Protein AF-A0AAE1BXQ3-F1 (afdb_monomer_lite)

Radius of gyration: 18.62 Å; chains: 1; bounding box: 46×38×43 Å

pLDDT: mean 84.26, std 14.92, range [42.28, 97.69]

Foldseek 3Di:
DDDPDDPVVVVVVVVVVVVVVVVCVVVPVDDDDDPDDPVVVVVVCCVVCVQADWDQDPVVNFIARPPPRDTDHDDPPDDDPDPPPDDD

Sequence (88 aa):
MNVFIQHRSMKRARDIRDQLVGLMRRVRSSSQPTQVTPVVIRKAITTGYFYHVAHFSKCGGMYETVQKSQTVTIHPQSCPQQKTYHPG

Secondary structure (DSSP, 8-state):
------HHHHHHHHHHHHHHHHHHHHH-S--------HHHHHHHHHHHHGGG-EEEETTTTEEEETTT--EE---TTS----------

Organism: Petrolisthes cinctipes (NCBI:txid88211)

Structure (mmCIF, N/CA/C/O backbone):
data_AF-A0AAE1BXQ3-F1
#
_entry.id   AF-A0AAE1BXQ3-F1
#
loop_
_atom_site.group_PDB
_atom_site.id
_atom_site.type_symbol
_atom_site.label_atom_id
_atom_site.label_alt_id
_atom_site.label_comp_id
_atom_site.label_asym_id
_atom_site.label_entity_id
_atom_site.label_seq_id
_atom_site.pdbx_PDB_ins_code
_atom_site.Cartn_x
_atom_site.Cartn_y
_atom_site.Cartn_z
_atom_site.occupancy
_atom_site.B_iso_or_equiv
_atom_site.auth_seq_id
_atom_site.auth_comp_id
_atom_site.auth_asym_id
_atom_site.auth_atom_id
_atom_site.pdbx_PDB_model_num
ATOM 1 N N . MET A 1 1 ? 12.269 26.424 -4.499 1.00 55.41 1 MET A N 1
ATOM 2 C CA . MET A 1 1 ? 11.172 25.749 -3.772 1.00 55.41 1 MET A CA 1
ATOM 3 C C . MET A 1 1 ? 11.641 24.336 -3.469 1.00 55.41 1 MET A C 1
ATOM 5 O O . MET A 1 1 ? 11.757 23.536 -4.387 1.00 55.41 1 MET A O 1
ATOM 9 N N . ASN A 1 2 ? 12.035 24.070 -2.224 1.00 65.12 2 ASN A N 1
ATOM 10 C CA . ASN A 1 2 ? 12.612 22.780 -1.847 1.00 65.12 2 ASN A CA 1
ATOM 11 C C . ASN A 1 2 ? 11.490 21.835 -1.422 1.00 65.12 2 ASN A C 1
ATOM 13 O O . ASN A 1 2 ? 10.678 22.177 -0.567 1.00 65.12 2 ASN A O 1
ATOM 17 N N . VAL A 1 3 ? 11.440 20.656 -2.035 1.00 74.19 3 VAL A N 1
ATOM 18 C CA . VAL A 1 3 ? 10.473 19.613 -1.697 1.00 74.19 3 VAL A CA 1
ATOM 19 C C . VAL A 1 3 ? 11.159 18.644 -0.730 1.00 74.19 3 VAL A C 1
ATOM 21 O O . VAL A 1 3 ? 12.158 18.023 -1.092 1.00 74.19 3 VAL A O 1
ATOM 24 N N . PHE A 1 4 ? 10.655 18.527 0.503 1.00 89.19 4 PHE A N 1
ATOM 25 C CA . PHE A 1 4 ? 11.245 17.722 1.590 1.00 89.19 4 PHE A CA 1
ATOM 26 C C . PHE A 1 4 ? 10.981 16.214 1.425 1.00 89.19 4 PHE A C 1
ATOM 28 O O . PHE A 1 4 ? 10.440 15.551 2.306 1.00 89.19 4 PHE A O 1
ATOM 35 N N . ILE A 1 5 ? 11.344 15.662 0.269 1.00 92.12 5 ILE A N 1
ATOM 36 C CA . ILE A 1 5 ? 11.181 14.243 -0.054 1.00 92.12 5 ILE A CA 1
ATOM 37 C C . ILE A 1 5 ? 12.538 13.537 -0.004 1.00 92.12 5 ILE A C 1
ATOM 39 O O . ILE A 1 5 ? 13.544 14.028 -0.517 1.00 92.12 5 ILE A O 1
ATOM 43 N N . GLN A 1 6 ? 12.568 12.332 0.569 1.00 94.44 6 GLN A N 1
ATOM 44 C CA . GLN A 1 6 ? 13.778 11.514 0.617 1.00 94.44 6 GLN A CA 1
ATOM 45 C C . GLN A 1 6 ? 14.165 11.007 -0.782 1.00 94.44 6 GLN A C 1
ATOM 47 O O . GLN A 1 6 ? 13.535 10.101 -1.333 1.00 94.44 6 GLN A O 1
ATOM 52 N N . HIS A 1 7 ? 15.257 11.544 -1.336 1.00 94.12 7 HIS A N 1
ATOM 53 C CA . HIS A 1 7 ? 15.737 11.199 -2.680 1.00 94.12 7 HIS A CA 1
ATOM 54 C C . HIS A 1 7 ? 15.960 9.688 -2.877 1.00 94.12 7 HIS A C 1
ATOM 56 O O . HIS A 1 7 ? 15.564 9.130 -3.901 1.00 94.12 7 HIS A O 1
ATOM 62 N N . ARG A 1 8 ? 16.552 9.002 -1.887 1.00 96.06 8 ARG A N 1
ATOM 63 C CA . ARG A 1 8 ? 16.798 7.549 -1.951 1.00 96.06 8 ARG A CA 1
ATOM 64 C C . ARG A 1 8 ? 15.500 6.747 -2.082 1.00 96.06 8 ARG A C 1
ATOM 66 O O . ARG A 1 8 ? 15.431 5.846 -2.915 1.00 96.06 8 ARG A O 1
ATOM 73 N N . SER A 1 9 ? 14.468 7.113 -1.326 1.00 96.56 9 SER A N 1
ATOM 74 C CA . SER A 1 9 ? 13.153 6.463 -1.368 1.00 96.56 9 SER A CA 1
ATOM 75 C C . SER A 1 9 ? 12.470 6.671 -2.722 1.00 96.56 9 SER A C 1
ATOM 77 O O . SER A 1 9 ? 11.945 5.720 -3.298 1.00 96.56 9 SER A O 1
ATOM 79 N N . MET A 1 10 ? 12.572 7.874 -3.298 1.00 96.88 10 MET A N 1
ATOM 80 C CA . MET A 1 10 ? 12.047 8.156 -4.642 1.00 96.88 10 MET A CA 1
ATOM 81 C C . MET A 1 10 ? 12.805 7.427 -5.748 1.00 96.88 10 MET A C 1
ATOM 83 O O . MET A 1 10 ? 12.193 6.956 -6.705 1.00 96.88 10 MET A O 1
ATOM 87 N N . LYS A 1 11 ? 14.135 7.318 -5.637 1.00 96.81 11 LYS A N 1
ATOM 88 C CA . LYS A 1 11 ? 14.936 6.518 -6.569 1.00 96.81 11 LYS A CA 1
ATOM 89 C C . LYS A 1 11 ? 14.489 5.056 -6.532 1.00 96.81 11 LYS A C 1
ATOM 91 O O . LYS A 1 11 ? 14.115 4.525 -7.568 1.00 96.81 11 LYS A O 1
ATOM 96 N N . ARG A 1 12 ? 14.391 4.466 -5.337 1.00 97.69 12 ARG A N 1
ATOM 97 C CA . ARG A 1 12 ? 13.906 3.091 -5.162 1.00 97.69 12 ARG A CA 1
ATOM 98 C C . ARG A 1 12 ? 12.504 2.886 -5.747 1.00 97.69 12 ARG A C 1
ATOM 100 O O .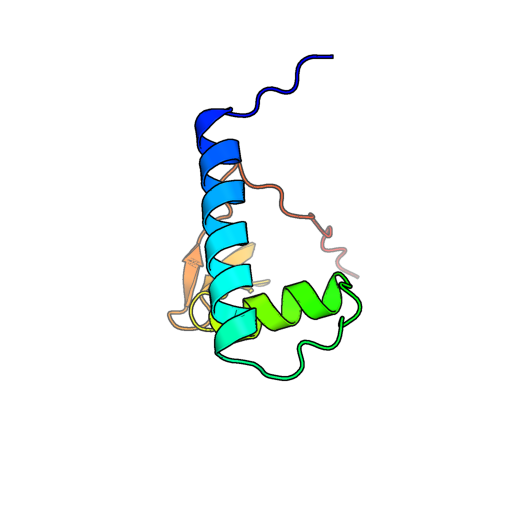 ARG A 1 12 ? 12.267 1.875 -6.398 1.00 97.69 12 ARG A O 1
ATOM 107 N N . ALA A 1 13 ? 11.584 3.829 -5.540 1.00 97.00 13 ALA A N 1
ATOM 108 C CA . ALA A 1 13 ? 10.235 3.748 -6.100 1.00 97.00 13 ALA A CA 1
ATOM 109 C C . ALA A 1 13 ? 10.238 3.722 -7.642 1.00 97.00 13 ALA A C 1
ATOM 111 O O . ALA A 1 13 ? 9.482 2.954 -8.238 1.00 97.00 13 ALA A O 1
ATOM 112 N N . ARG A 1 14 ? 11.111 4.515 -8.285 1.00 97.25 14 ARG A N 1
ATOM 113 C CA . ARG A 1 14 ? 11.306 4.484 -9.746 1.00 97.25 14 ARG A CA 1
ATOM 114 C C . ARG A 1 14 ? 11.878 3.146 -10.209 1.00 97.25 14 ARG A C 1
ATOM 116 O O . ARG A 1 14 ? 11.289 2.519 -11.083 1.00 97.25 14 ARG A O 1
ATOM 123 N N . ASP A 1 15 ? 12.942 2.679 -9.562 1.00 97.62 15 ASP A N 1
ATOM 124 C CA . ASP A 1 15 ? 13.614 1.429 -9.930 1.00 97.62 15 ASP A CA 1
ATOM 125 C C . ASP A 1 15 ? 12.650 0.225 -9.843 1.00 97.62 15 ASP A C 1
ATOM 127 O O . ASP A 1 15 ? 12.588 -0.597 -10.757 1.00 97.62 15 ASP A O 1
ATOM 131 N N . ILE A 1 16 ? 11.832 0.145 -8.783 1.00 97.44 16 ILE A N 1
ATOM 132 C CA . ILE A 1 16 ? 10.815 -0.911 -8.617 1.00 97.44 16 ILE A CA 1
ATOM 133 C C . ILE A 1 16 ? 9.738 -0.821 -9.701 1.00 97.44 16 ILE A C 1
ATOM 135 O O . ILE A 1 16 ? 9.340 -1.840 -10.268 1.00 97.44 16 ILE A O 1
ATOM 139 N N . ARG A 1 17 ? 9.259 0.389 -10.012 1.00 94.94 17 ARG A N 1
ATOM 140 C CA . ARG A 1 17 ? 8.267 0.589 -11.075 1.00 94.94 17 ARG A CA 1
ATOM 141 C C . ARG A 1 17 ? 8.795 0.084 -12.416 1.00 94.94 17 ARG A C 1
ATOM 143 O O . ARG A 1 17 ? 8.070 -0.621 -13.115 1.00 94.94 17 ARG A O 1
ATOM 150 N N . ASP A 1 18 ? 10.030 0.420 -12.770 1.00 95.00 18 ASP A N 1
ATOM 151 C CA . ASP A 1 18 ? 10.604 0.049 -14.064 1.00 95.00 18 ASP A CA 1
ATOM 152 C C . ASP A 1 18 ? 10.822 -1.469 -14.171 1.00 95.00 18 ASP A C 1
ATOM 154 O O . ASP A 1 18 ? 10.532 -2.062 -15.214 1.00 95.00 18 ASP A O 1
ATOM 158 N N . GLN A 1 19 ? 11.206 -2.127 -13.070 1.00 95.81 19 GLN A N 1
ATOM 159 C CA . GLN A 1 19 ? 11.246 -3.591 -12.989 1.00 95.81 19 GLN A CA 1
ATOM 160 C C . GLN A 1 19 ? 9.863 -4.218 -13.224 1.00 95.81 19 GLN A C 1
ATOM 162 O O . GLN A 1 19 ? 9.732 -5.126 -14.048 1.00 95.81 19 GLN A O 1
ATOM 167 N N . LEU A 1 20 ? 8.816 -3.715 -12.559 1.00 92.50 20 LEU A N 1
ATOM 168 C CA . LEU A 1 20 ? 7.446 -4.213 -12.731 1.00 92.50 20 LEU A CA 1
ATOM 169 C C . LEU A 1 20 ? 6.939 -4.016 -14.165 1.00 92.50 20 LEU A C 1
ATOM 171 O O . LEU A 1 20 ? 6.324 -4.921 -14.726 1.00 92.50 20 LEU A O 1
ATOM 175 N N . VAL A 1 21 ? 7.225 -2.871 -14.790 1.00 89.94 21 VAL A N 1
ATOM 176 C CA . VAL A 1 21 ? 6.887 -2.619 -16.202 1.00 89.94 21 VAL A CA 1
ATOM 177 C C . VAL A 1 21 ? 7.609 -3.603 -17.124 1.00 89.94 21 VAL A C 1
ATOM 179 O O . VAL A 1 21 ? 6.992 -4.152 -18.039 1.00 89.94 21 VAL A O 1
ATOM 182 N N . GLY A 1 22 ? 8.892 -3.869 -16.866 1.00 90.69 22 GLY A N 1
ATOM 183 C CA . GLY A 1 22 ? 9.666 -4.868 -17.600 1.00 90.69 22 GLY A CA 1
ATOM 184 C C . GLY A 1 22 ? 9.063 -6.272 -17.506 1.00 90.69 22 GLY A C 1
ATOM 185 O O . GLY A 1 22 ? 8.927 -6.948 -18.526 1.00 90.69 22 GLY A O 1
ATOM 186 N N . LEU A 1 23 ? 8.645 -6.693 -16.308 1.00 91.31 23 LEU A N 1
ATOM 187 C CA . LEU A 1 23 ? 7.968 -7.977 -16.090 1.00 91.31 23 LEU A CA 1
ATOM 188 C C . LEU A 1 23 ? 6.608 -8.036 -16.792 1.00 91.31 23 LEU A C 1
ATOM 190 O O . LEU A 1 23 ? 6.315 -9.011 -17.483 1.00 91.31 23 LEU A O 1
ATOM 194 N N . MET A 1 24 ? 5.795 -6.983 -16.680 1.00 87.38 24 MET A N 1
ATOM 195 C CA . MET A 1 24 ? 4.485 -6.922 -17.335 1.00 87.38 24 MET A CA 1
ATOM 196 C C . MET A 1 24 ? 4.595 -7.027 -18.856 1.00 87.38 24 MET A C 1
ATOM 198 O O . MET A 1 24 ? 3.784 -7.724 -19.455 1.00 87.38 24 MET A O 1
ATOM 202 N N . ARG A 1 25 ? 5.618 -6.419 -19.476 1.00 84.88 25 ARG A N 1
ATOM 203 C CA . ARG A 1 25 ? 5.869 -6.538 -20.923 1.00 84.88 25 ARG A CA 1
ATOM 204 C C . ARG A 1 25 ? 6.169 -7.978 -21.355 1.00 84.88 25 ARG A C 1
ATOM 206 O O . ARG A 1 25 ? 5.828 -8.357 -22.467 1.00 84.88 25 ARG A O 1
ATOM 213 N N . ARG A 1 26 ? 6.816 -8.770 -20.494 1.00 83.75 26 ARG A N 1
ATOM 214 C CA . ARG A 1 26 ? 7.149 -10.178 -20.775 1.00 83.75 26 ARG A CA 1
ATOM 215 C C . ARG A 1 26 ? 5.954 -11.111 -20.571 1.00 83.75 26 ARG A C 1
ATOM 217 O O . ARG A 1 26 ? 5.813 -12.073 -21.312 1.00 83.75 26 ARG A O 1
ATOM 224 N N . VAL A 1 27 ? 5.120 -10.836 -19.565 1.00 82.56 27 VAL A N 1
ATOM 225 C CA . VAL A 1 27 ? 4.028 -11.730 -19.132 1.00 82.56 27 VAL A CA 1
ATOM 226 C C . VAL A 1 27 ? 2.685 -11.402 -19.796 1.00 82.56 27 VAL A C 1
ATOM 228 O O . VAL A 1 27 ? 1.863 -12.293 -19.986 1.00 82.56 27 VAL A O 1
ATOM 231 N N . ARG A 1 28 ? 2.425 -10.139 -20.158 1.00 64.69 28 ARG A N 1
ATOM 232 C CA . ARG A 1 28 ? 1.167 -9.705 -20.787 1.00 64.69 28 ARG A CA 1
ATOM 233 C C . ARG A 1 28 ? 1.428 -9.183 -22.198 1.00 64.69 28 ARG A C 1
ATOM 235 O O . ARG A 1 28 ? 2.010 -8.119 -22.369 1.00 64.69 28 ARG A O 1
ATOM 242 N N . SER A 1 29 ? 0.933 -9.912 -23.200 1.00 60.38 29 SER A N 1
ATOM 243 C CA . SER A 1 29 ? 1.083 -9.582 -24.628 1.00 60.38 29 SER A CA 1
ATOM 244 C C . SER A 1 29 ? 0.294 -8.331 -25.070 1.00 60.38 29 SER A C 1
ATOM 246 O O . SER A 1 29 ? 0.571 -7.773 -26.126 1.00 60.38 29 SER A O 1
ATOM 248 N N . SER A 1 30 ? -0.631 -7.813 -24.253 1.00 58.47 30 SER A N 1
ATOM 249 C CA . SER A 1 30 ? -1.382 -6.587 -24.562 1.00 58.47 30 SER A CA 1
ATOM 250 C C . SER A 1 30 ? -1.741 -5.791 -23.300 1.00 58.47 30 SER A C 1
ATOM 252 O O . SER A 1 30 ? -2.846 -5.860 -22.765 1.00 58.47 30 SER A O 1
ATOM 254 N N . SER A 1 31 ? -0.808 -4.985 -22.788 1.00 59.78 31 SER A N 1
ATOM 255 C CA . SER A 1 31 ? -1.180 -3.924 -21.845 1.00 59.78 31 SER A CA 1
ATOM 256 C C . SER A 1 31 ? -1.905 -2.817 -22.617 1.00 59.78 31 SER A C 1
ATOM 258 O O . SER A 1 31 ? -1.259 -1.929 -23.173 1.00 59.78 31 SER A O 1
ATOM 260 N N . GLN A 1 32 ? -3.236 -2.859 -22.686 1.00 64.00 32 GLN A N 1
ATOM 261 C CA . GLN A 1 32 ? -3.982 -1.687 -23.140 1.00 64.00 32 GLN A CA 1
ATOM 262 C C . GLN A 1 32 ? -3.912 -0.601 -22.059 1.00 64.00 32 GLN A C 1
ATOM 264 O O . GLN A 1 32 ? -4.143 -0.897 -20.880 1.00 64.00 32 GLN A O 1
ATOM 269 N N . PRO A 1 33 ? -3.593 0.653 -22.421 1.00 60.53 33 PRO A N 1
ATOM 270 C CA . PRO A 1 33 ? -3.633 1.755 -21.476 1.00 60.53 33 PRO A CA 1
ATOM 271 C C . PRO A 1 33 ? -5.079 1.947 -21.005 1.00 60.53 33 PRO A C 1
ATOM 273 O O . PRO A 1 33 ? -5.929 2.460 -21.725 1.00 60.53 33 PRO A O 1
ATOM 276 N N . THR A 1 34 ? -5.372 1.507 -19.782 1.00 70.38 34 THR A N 1
ATOM 277 C CA . THR A 1 34 ? -6.629 1.841 -19.106 1.00 70.38 34 THR A CA 1
ATOM 278 C C . THR A 1 34 ? -6.529 3.273 -18.600 1.00 70.38 34 THR A C 1
ATOM 280 O O . THR A 1 34 ? -5.489 3.67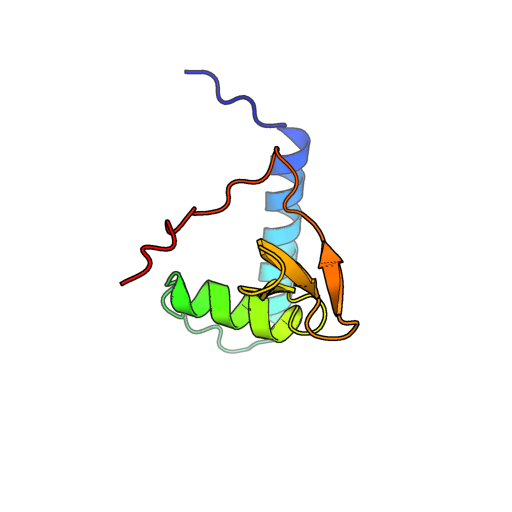1 -18.072 1.00 70.38 34 THR A O 1
ATOM 283 N N . GLN A 1 35 ? -7.602 4.055 -18.727 1.00 82.12 35 GLN A N 1
ATOM 284 C CA . GLN A 1 35 ? -7.625 5.396 -18.153 1.00 82.12 35 GLN A CA 1
ATOM 285 C C . GLN A 1 35 ? -7.442 5.331 -16.632 1.00 82.12 35 GLN A C 1
ATOM 287 O O . GLN A 1 35 ? -8.238 4.728 -15.906 1.00 82.12 35 GLN A O 1
ATOM 292 N N . VAL A 1 36 ? -6.375 5.966 -16.149 1.00 85.69 36 VAL A N 1
ATOM 293 C CA . VAL A 1 36 ? -6.033 6.015 -14.727 1.00 85.69 36 VAL A CA 1
ATOM 294 C C . VAL A 1 36 ? -6.915 7.063 -14.053 1.00 85.69 36 VAL A C 1
ATOM 296 O O . VAL A 1 36 ? -6.542 8.221 -13.899 1.00 85.69 36 VAL A O 1
ATOM 299 N N . THR A 1 37 ? -8.124 6.653 -13.674 1.00 91.88 37 THR A N 1
ATOM 300 C CA . THR A 1 37 ? -9.042 7.485 -12.889 1.00 91.88 37 THR A CA 1
ATOM 301 C C . THR A 1 37 ? -8.912 7.166 -11.394 1.00 91.88 37 THR A C 1
ATOM 303 O O . THR A 1 37 ? -8.592 6.028 -11.030 1.00 91.88 37 THR A O 1
ATOM 306 N N . PRO A 1 38 ? -9.231 8.111 -10.487 1.00 90.44 38 PRO A N 1
ATOM 307 C CA . PRO A 1 38 ? -9.237 7.843 -9.046 1.00 90.44 38 PRO A CA 1
ATOM 308 C C . PRO A 1 38 ? -10.130 6.660 -8.643 1.00 90.44 38 PRO A C 1
ATOM 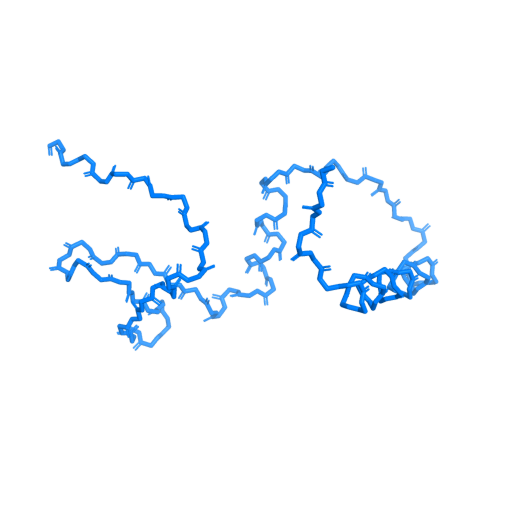310 O O . PRO A 1 38 ? -9.853 5.976 -7.661 1.00 90.44 38 PRO A O 1
ATOM 313 N N . VAL A 1 39 ? -11.202 6.398 -9.401 1.00 92.50 39 VAL A N 1
ATOM 314 C CA . VAL A 1 39 ? -12.098 5.255 -9.173 1.00 92.50 39 VAL A CA 1
ATOM 315 C C . VAL A 1 39 ? -11.397 3.935 -9.492 1.00 92.50 39 VAL A C 1
ATOM 317 O O . VAL A 1 39 ? -11.471 3.011 -8.685 1.00 92.50 39 VAL A O 1
ATOM 320 N N . VAL A 1 40 ? -10.700 3.847 -10.630 1.00 92.19 40 VAL A N 1
ATOM 321 C CA . VAL A 1 40 ? -9.960 2.637 -11.032 1.00 92.19 40 VAL A CA 1
ATOM 322 C C . VAL A 1 40 ? -8.838 2.337 -10.037 1.00 92.19 40 VAL A C 1
ATOM 324 O O . VAL A 1 40 ? -8.704 1.193 -9.611 1.00 92.19 40 VAL A O 1
ATOM 327 N N . ILE A 1 41 ? -8.104 3.364 -9.589 1.00 91.62 41 ILE A N 1
ATOM 328 C CA . ILE A 1 41 ? -7.059 3.218 -8.562 1.00 91.62 41 ILE A CA 1
ATOM 329 C C . ILE A 1 41 ? -7.651 2.659 -7.263 1.00 91.62 41 ILE A C 1
ATOM 331 O O . ILE A 1 41 ? -7.152 1.664 -6.740 1.00 91.62 41 ILE A O 1
ATOM 335 N N . ARG A 1 42 ? -8.737 3.260 -6.751 1.00 92.88 42 ARG A N 1
ATOM 336 C CA . ARG A 1 42 ? -9.382 2.788 -5.516 1.00 92.88 42 ARG A CA 1
ATOM 337 C C . ARG A 1 42 ? -9.871 1.350 -5.645 1.00 92.88 42 ARG A C 1
ATOM 339 O O . ARG A 1 42 ? -9.603 0.561 -4.751 1.00 92.88 42 ARG A O 1
ATOM 346 N N . LYS A 1 43 ? -10.513 0.988 -6.762 1.00 93.06 43 LYS A N 1
ATOM 347 C CA . LYS A 1 43 ? -10.960 -0.392 -7.011 1.00 93.06 43 LYS A CA 1
ATOM 348 C C . LYS A 1 43 ? -9.791 -1.379 -6.994 1.00 93.06 43 LYS A C 1
ATOM 350 O O . LYS A 1 43 ? -9.885 -2.382 -6.300 1.00 93.06 43 LYS A O 1
ATOM 355 N N . ALA A 1 44 ? -8.693 -1.075 -7.690 1.00 92.81 44 ALA A N 1
ATOM 356 C CA . ALA A 1 44 ? -7.511 -1.937 -7.724 1.00 92.81 44 ALA A CA 1
ATOM 357 C C . ALA A 1 44 ? -6.901 -2.146 -6.324 1.00 92.81 44 ALA A C 1
ATOM 359 O O . ALA A 1 44 ? -6.597 -3.277 -5.940 1.00 92.81 44 ALA A O 1
ATOM 360 N N . ILE A 1 45 ? -6.783 -1.073 -5.533 1.00 93.50 45 ILE A N 1
ATOM 361 C CA . ILE A 1 45 ? -6.310 -1.157 -4.143 1.00 93.50 45 ILE A CA 1
ATOM 362 C C . ILE A 1 45 ? -7.272 -2.005 -3.306 1.00 93.50 45 ILE A C 1
ATOM 364 O O . ILE A 1 45 ? -6.832 -2.935 -2.635 1.00 93.50 45 ILE A O 1
ATOM 368 N N . THR A 1 46 ? -8.580 -1.741 -3.376 1.00 93.88 46 THR A N 1
ATOM 369 C CA . THR A 1 46 ? -9.584 -2.500 -2.621 1.00 93.88 46 THR A CA 1
ATOM 370 C C . THR A 1 46 ? -9.551 -3.981 -2.980 1.00 93.88 46 THR A C 1
ATOM 372 O O . THR A 1 46 ? -9.593 -4.798 -2.074 1.00 93.88 46 THR A O 1
ATOM 375 N N . THR A 1 47 ? -9.396 -4.359 -4.252 1.00 94.50 47 THR A N 1
ATOM 376 C CA . THR A 1 47 ? -9.319 -5.781 -4.631 1.00 94.50 47 THR A CA 1
ATOM 377 C C . THR A 1 47 ? -8.104 -6.502 -4.049 1.00 94.50 47 THR A C 1
ATOM 379 O O . THR A 1 47 ? -8.209 -7.677 -3.716 1.00 94.50 47 THR A O 1
ATOM 382 N N . GLY A 1 48 ? -6.964 -5.819 -3.896 1.00 93.75 48 GLY A N 1
ATOM 383 C CA . GLY A 1 48 ? -5.752 -6.415 -3.321 1.00 93.75 48 GLY A CA 1
ATOM 384 C C . GLY A 1 48 ? -5.682 -6.346 -1.793 1.00 93.75 48 GLY A C 1
ATOM 385 O O . GLY A 1 48 ? -4.997 -7.155 -1.178 1.00 93.75 48 GLY A O 1
ATOM 386 N N . TYR A 1 49 ? -6.381 -5.389 -1.176 1.00 94.31 49 TYR A N 1
ATOM 387 C CA . TYR A 1 49 ? -6.261 -5.065 0.250 1.00 94.31 49 TYR A CA 1
ATOM 388 C C . TYR A 1 49 ? -7.593 -5.164 1.016 1.00 94.31 49 TYR A C 1
ATOM 390 O O . TYR A 1 49 ? -7.720 -4.619 2.111 1.00 94.31 49 TYR A O 1
ATOM 398 N N . PHE A 1 50 ? -8.593 -5.858 0.458 1.00 91.50 50 PHE A N 1
ATOM 399 C CA . PHE A 1 50 ? -9.960 -5.942 1.002 1.00 91.50 50 PHE A CA 1
ATOM 400 C C . PHE A 1 50 ? -10.028 -6.466 2.446 1.00 91.50 50 PHE A C 1
ATOM 402 O O . PHE A 1 50 ? -10.939 -6.109 3.186 1.00 91.50 50 PHE A O 1
ATOM 409 N N . TYR A 1 51 ? -9.065 -7.295 2.851 1.00 92.56 51 TYR A N 1
ATOM 410 C CA . TYR A 1 51 ? -8.983 -7.874 4.194 1.00 92.56 51 TYR A CA 1
ATOM 411 C C . TYR A 1 51 ? -8.624 -6.830 5.268 1.00 92.56 51 TYR A C 1
ATOM 413 O O . TYR A 1 51 ? -9.014 -6.945 6.425 1.00 92.56 51 TYR A O 1
ATOM 421 N N . HIS A 1 52 ? -7.910 -5.767 4.890 1.00 93.25 52 HIS A N 1
ATOM 422 C CA . HIS A 1 52 ? -7.428 -4.721 5.797 1.00 93.25 52 HIS A CA 1
ATOM 423 C C . HIS A 1 52 ? -8.253 -3.433 5.673 1.00 93.25 52 HIS A C 1
ATOM 425 O O . HIS A 1 52 ? -7.711 -2.332 5.576 1.00 93.25 52 HIS A O 1
ATOM 431 N N . VAL A 1 53 ? -9.578 -3.569 5.644 1.00 93.38 53 VAL A N 1
ATOM 432 C CA . VAL A 1 53 ? -10.515 -2.443 5.535 1.00 93.38 53 VAL A CA 1
ATOM 433 C C . VAL A 1 53 ? -11.090 -2.096 6.910 1.00 93.38 53 VAL A C 1
ATOM 435 O O . VAL A 1 53 ? -11.319 -2.974 7.743 1.00 93.38 53 VAL A O 1
ATOM 438 N N . ALA A 1 54 ? -11.345 -0.807 7.135 1.00 93.38 54 ALA A N 1
ATOM 439 C CA . ALA A 1 54 ? -12.037 -0.293 8.311 1.00 93.38 54 ALA A CA 1
ATOM 440 C C . ALA A 1 54 ? -13.204 0.617 7.904 1.00 93.38 54 ALA A C 1
ATOM 442 O O . ALA A 1 54 ? -13.137 1.297 6.876 1.00 93.38 54 ALA A O 1
ATOM 443 N N . HIS A 1 55 ? -14.260 0.642 8.714 1.00 90.56 55 HIS A N 1
ATOM 444 C CA . HIS A 1 55 ? -15.408 1.532 8.550 1.00 90.56 55 HIS A CA 1
ATOM 445 C C . HIS A 1 55 ? -15.553 2.463 9.752 1.00 90.56 55 HIS A C 1
ATOM 447 O O . HIS A 1 55 ? -15.126 2.136 10.856 1.00 90.56 55 HIS A O 1
ATOM 453 N N . PHE A 1 56 ? -16.205 3.608 9.565 1.00 89.94 56 PHE A N 1
ATOM 454 C CA . PHE A 1 56 ? -16.549 4.496 10.672 1.00 89.94 56 PHE A CA 1
ATOM 455 C C . PHE A 1 56 ? -17.842 4.026 11.351 1.00 89.94 56 PHE A C 1
ATOM 457 O O . PHE A 1 56 ? -18.899 3.993 10.719 1.00 89.94 56 PHE A O 1
ATOM 464 N N . SER A 1 57 ? -17.755 3.656 12.627 1.00 87.12 57 SER A N 1
ATOM 465 C CA . SER A 1 57 ? -18.892 3.265 13.459 1.00 87.12 57 SER A CA 1
ATOM 466 C C . SER A 1 57 ? -19.590 4.515 13.994 1.00 87.12 57 SER A C 1
ATOM 468 O O . SER A 1 57 ? -19.004 5.285 14.752 1.00 87.12 57 SER A O 1
ATOM 470 N N . LYS A 1 58 ? -20.851 4.744 13.598 1.00 79.56 58 LYS A N 1
ATOM 471 C CA . LYS A 1 58 ? -21.616 5.938 14.012 1.00 79.56 58 LYS A CA 1
ATOM 472 C C . LYS A 1 58 ? -21.965 5.932 15.502 1.00 79.56 58 LYS A C 1
ATOM 474 O O . LYS A 1 58 ? -22.003 6.994 16.109 1.00 79.56 58 LYS A O 1
ATOM 479 N N . CYS A 1 59 ? -22.212 4.755 16.076 1.00 77.19 59 CYS A N 1
ATOM 480 C CA . CYS A 1 59 ? -22.546 4.610 17.494 1.00 77.19 59 CYS A CA 1
ATOM 481 C C . CYS A 1 59 ? -21.312 4.768 18.391 1.00 77.19 59 CYS A C 1
ATOM 483 O O . CYS A 1 59 ? -21.423 5.330 19.474 1.00 77.19 59 CYS A O 1
ATOM 485 N N . GLY A 1 60 ? -20.145 4.300 17.932 1.00 69.88 60 GLY A N 1
ATOM 486 C CA . GLY A 1 60 ? -18.881 4.424 18.662 1.00 69.88 60 GLY A CA 1
ATOM 487 C C . GLY A 1 60 ? -18.105 5.711 18.373 1.00 69.88 60 GLY A C 1
ATOM 488 O O . GLY A 1 60 ? -17.242 6.088 19.148 1.00 69.88 60 GLY A O 1
ATOM 489 N N . GLY A 1 61 ? -18.370 6.408 17.265 1.00 83.62 61 GLY A N 1
ATOM 490 C CA . GLY A 1 61 ? -17.568 7.561 16.834 1.00 83.62 61 GLY A CA 1
ATOM 491 C C . GLY A 1 61 ? -16.120 7.207 16.455 1.00 83.62 61 GLY A C 1
ATOM 492 O O . GLY A 1 61 ? -15.261 8.085 16.398 1.00 83.62 61 GLY A O 1
ATOM 493 N N . MET A 1 62 ? -15.831 5.925 16.212 1.00 87.19 62 MET A N 1
ATOM 494 C CA . MET A 1 62 ? -14.484 5.382 16.009 1.00 87.19 62 MET A CA 1
ATOM 495 C C . MET A 1 62 ? -14.432 4.538 14.734 1.00 87.19 62 MET A C 1
ATOM 497 O O . MET A 1 62 ? -15.463 4.085 14.233 1.00 87.19 62 MET A O 1
ATOM 501 N N . TYR A 1 63 ? -13.233 4.313 14.192 1.00 91.50 63 TYR A N 1
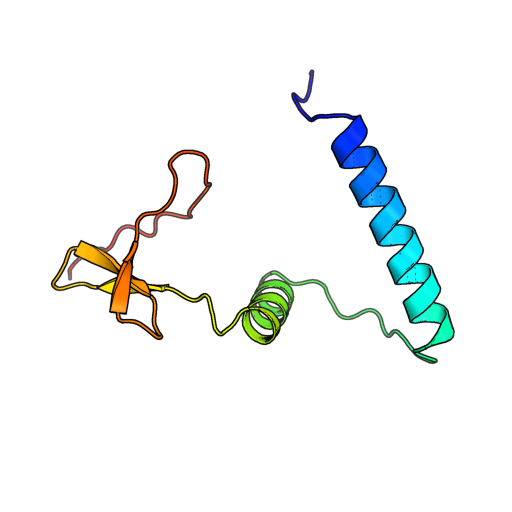ATOM 502 C CA . TYR A 1 63 ? -13.070 3.359 13.097 1.00 91.50 63 TYR A CA 1
ATOM 503 C C . TYR A 1 63 ? -12.947 1.942 13.648 1.00 91.50 63 TYR A C 1
ATOM 505 O O . TYR A 1 63 ? -12.261 1.714 14.638 1.00 91.50 63 TYR A O 1
ATOM 513 N N . GLU A 1 64 ? -13.569 0.985 12.974 1.00 93.38 64 GLU A N 1
ATOM 514 C CA . GLU A 1 64 ? -13.517 -0.432 13.318 1.00 93.38 64 GLU A CA 1
ATOM 515 C C . GLU A 1 64 ? -13.109 -1.234 12.086 1.00 93.38 64 GLU A C 1
ATOM 517 O O . GLU A 1 64 ? -13.564 -0.968 10.970 1.00 93.38 64 GLU A O 1
ATOM 522 N N . THR A 1 65 ? -12.221 -2.208 12.271 1.00 94.25 65 THR A N 1
ATOM 523 C CA . THR A 1 65 ? -11.855 -3.138 11.196 1.00 94.25 65 THR A CA 1
ATOM 524 C C . THR A 1 65 ? -13.051 -4.004 10.816 1.00 94.25 65 THR A C 1
ATOM 526 O O . THR A 1 65 ? -13.731 -4.545 11.680 1.00 94.25 65 THR A O 1
ATOM 529 N N . VAL A 1 66 ? -13.281 -4.186 9.515 1.00 92.19 66 VAL A N 1
ATOM 530 C CA . VAL A 1 66 ? -14.457 -4.919 9.011 1.00 92.19 66 VAL A CA 1
ATOM 531 C C . VAL A 1 66 ? -14.448 -6.377 9.462 1.00 92.19 66 VAL A C 1
ATOM 533 O O . VAL A 1 66 ? -15.493 -6.964 9.709 1.00 92.19 66 VAL A O 1
ATOM 536 N N . GLN A 1 67 ? -13.267 -6.976 9.572 1.00 91.44 67 GLN A N 1
ATOM 537 C CA . GLN A 1 67 ? -13.167 -8.404 9.824 1.00 91.44 67 GLN A CA 1
ATOM 538 C C . GLN A 1 67 ? -13.163 -8.794 11.298 1.00 91.44 67 GLN A C 1
ATOM 540 O O . GLN A 1 67 ? -13.699 -9.838 11.656 1.00 91.44 67 GLN A O 1
ATOM 545 N N . LYS A 1 68 ? -12.474 -8.015 12.134 1.00 91.38 68 LYS A N 1
ATOM 546 C CA . LYS A 1 68 ? -12.261 -8.348 13.549 1.00 91.38 68 LYS A CA 1
ATOM 547 C C . LYS A 1 68 ? -13.023 -7.422 14.488 1.00 91.38 68 LYS A C 1
ATOM 549 O O . LYS A 1 68 ? -12.885 -7.572 15.696 1.00 91.38 68 LYS A O 1
ATOM 554 N N . SER A 1 69 ? -13.737 -6.429 13.950 1.00 90.62 69 SER A N 1
ATOM 555 C CA . SER A 1 69 ? -14.397 -5.366 14.719 1.00 90.62 69 SER A CA 1
ATOM 556 C C . SER A 1 69 ? -13.461 -4.686 15.725 1.00 90.62 69 SER A C 1
ATOM 558 O O . SER A 1 69 ? -13.883 -4.170 16.752 1.00 90.62 69 SER A O 1
ATOM 560 N N . GLN A 1 70 ? -12.156 -4.692 15.437 1.00 93.75 70 GLN A N 1
ATOM 561 C CA . GLN A 1 70 ? -11.162 -4.050 16.283 1.00 93.75 70 GLN A CA 1
ATOM 562 C C . GLN A 1 70 ? -11.201 -2.545 16.048 1.00 93.75 70 GLN A C 1
ATOM 564 O O . GLN A 1 70 ? -11.039 -2.102 14.906 1.00 93.75 70 GLN A O 1
ATOM 569 N N . THR A 1 71 ? -11.352 -1.781 17.127 1.00 93.19 71 THR A N 1
ATOM 570 C CA . THR A 1 71 ? -11.256 -0.323 17.112 1.00 93.19 71 THR A CA 1
ATOM 571 C C . THR A 1 71 ? -9.852 0.119 16.709 1.00 93.19 71 THR A C 1
ATOM 573 O O . THR A 1 71 ? -8.852 -0.335 17.268 1.00 93.19 71 THR A O 1
ATOM 576 N N . VAL A 1 72 ? -9.774 1.018 15.733 1.00 93.00 72 VAL A N 1
ATOM 577 C CA . VAL A 1 72 ? -8.538 1.572 15.174 1.00 93.00 72 VAL A CA 1
ATOM 578 C C . VAL A 1 72 ? -8.672 3.081 14.981 1.00 93.00 72 VAL A C 1
ATOM 580 O O . VAL A 1 72 ? -9.772 3.627 14.900 1.00 93.00 72 VAL A O 1
ATOM 583 N N . THR A 1 73 ? -7.542 3.776 14.893 1.00 91.94 73 THR A N 1
ATOM 584 C CA . THR A 1 73 ? -7.492 5.221 14.643 1.00 91.94 73 THR A CA 1
ATOM 585 C C . THR A 1 73 ? -6.643 5.524 13.418 1.00 91.94 73 THR A C 1
ATOM 587 O O . THR A 1 73 ? -5.743 4.768 13.046 1.00 91.94 73 THR A O 1
ATOM 590 N N . ILE A 1 74 ? -6.942 6.641 12.758 1.00 90.31 74 ILE A N 1
ATOM 591 C CA . ILE A 1 74 ? -6.117 7.131 11.656 1.00 90.31 74 ILE A CA 1
ATOM 592 C C . ILE A 1 74 ? -4.901 7.832 12.262 1.00 90.31 74 ILE A C 1
ATOM 594 O O . ILE A 1 74 ? -5.049 8.750 13.066 1.00 90.31 74 ILE A O 1
ATOM 598 N N . HIS A 1 75 ? -3.698 7.409 11.872 1.00 90.50 75 HIS A N 1
ATOM 599 C CA . HIS A 1 75 ? -2.460 8.008 12.367 1.00 90.50 75 HIS A CA 1
ATOM 600 C C . HIS A 1 75 ? -2.366 9.493 11.953 1.00 90.50 75 HIS A C 1
ATOM 602 O O . HIS A 1 75 ? -2.633 9.788 10.785 1.00 90.50 75 HIS A O 1
ATOM 60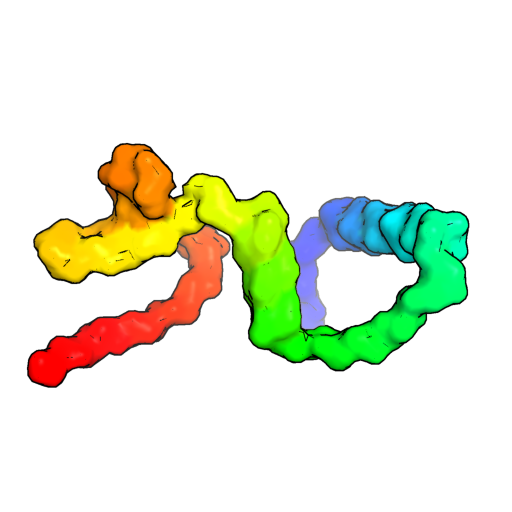8 N N . PRO A 1 76 ? -1.932 10.421 12.830 1.00 90.75 76 PRO A N 1
ATOM 609 C CA . PRO A 1 76 ? -1.956 11.872 12.580 1.00 90.75 76 PRO A CA 1
ATOM 610 C C . PRO A 1 76 ? -1.083 12.346 11.408 1.00 90.75 76 PRO A C 1
ATOM 612 O O . PRO A 1 76 ? -1.293 13.432 10.886 1.00 90.75 76 PRO A O 1
ATOM 615 N N . GLN A 1 77 ? -0.114 11.537 10.971 1.00 91.88 77 GLN A N 1
ATOM 616 C CA . GLN A 1 77 ? 0.692 11.821 9.772 1.00 91.88 77 GLN A CA 1
ATOM 617 C C . GLN A 1 77 ? 0.001 11.420 8.457 1.00 91.88 77 GLN A C 1
ATOM 619 O O . GLN A 1 77 ? 0.560 11.613 7.380 1.00 91.88 77 GLN A O 1
ATOM 624 N N . SER A 1 78 ? -1.181 10.811 8.536 1.00 90.12 78 SER A N 1
ATOM 625 C CA . SER A 1 78 ? -1.973 10.445 7.363 1.00 90.12 78 SER A CA 1
ATOM 626 C C . SER A 1 78 ? -2.756 11.657 6.863 1.00 90.12 78 SER A C 1
ATOM 628 O O . SER A 1 78 ? -3.092 12.547 7.637 1.00 90.12 78 SER A O 1
ATOM 630 N N . CYS A 1 79 ? -3.136 11.649 5.587 1.00 89.50 79 CYS A N 1
ATOM 631 C CA . CYS A 1 79 ? -3.959 12.703 4.987 1.00 89.50 79 CYS A CA 1
ATOM 632 C C . CYS A 1 79 ? -5.372 12.184 4.651 1.00 89.50 79 CYS A C 1
ATOM 634 O O . CYS A 1 79 ? -5.671 11.975 3.471 1.00 89.50 79 CYS A O 1
ATOM 636 N N . PRO A 1 80 ? -6.248 11.910 5.640 1.00 81.06 80 PRO A N 1
ATOM 637 C CA . PRO A 1 80 ? -7.623 11.522 5.359 1.00 81.06 80 PRO A CA 1
ATOM 638 C C . PRO A 1 80 ? -8.430 12.720 4.846 1.00 81.06 80 PRO A C 1
ATOM 640 O O . PRO A 1 80 ? -8.377 13.813 5.405 1.00 81.06 80 PRO A O 1
ATOM 643 N N . GLN A 1 81 ? -9.239 12.506 3.808 1.00 74.19 81 GLN A N 1
ATOM 644 C CA . GLN A 1 81 ? -10.244 13.488 3.411 1.00 74.19 81 GLN A CA 1
ATOM 645 C C . GLN A 1 81 ? -11.386 13.435 4.435 1.00 74.19 81 GLN A C 1
ATOM 647 O O . GLN A 1 81 ? -12.205 12.515 4.412 1.00 74.19 81 GLN A O 1
ATOM 652 N N . GLN A 1 82 ? -11.435 14.396 5.355 1.00 57.06 82 GLN A N 1
ATOM 653 C CA . GLN A 1 82 ? -12.501 14.481 6.348 1.00 57.06 82 GLN A CA 1
ATOM 654 C C . GLN A 1 82 ? -13.786 14.940 5.644 1.00 57.06 82 GLN A C 1
ATOM 656 O O . GLN A 1 82 ? -13.993 16.125 5.405 1.00 57.06 82 GLN A O 1
ATOM 661 N N . LYS A 1 83 ? -14.654 14.000 5.257 1.00 49.19 83 LYS A N 1
ATOM 662 C CA . LYS A 1 83 ? -16.054 14.349 5.002 1.00 49.19 83 LYS A CA 1
ATOM 663 C C . LYS A 1 83 ? -16.681 14.563 6.370 1.00 49.19 83 LYS A C 1
ATOM 665 O O . LYS A 1 83 ? -16.878 13.597 7.103 1.00 49.19 83 LYS A O 1
ATOM 670 N N . THR A 1 84 ? -16.913 15.819 6.732 1.00 45.03 84 THR A N 1
ATOM 671 C CA . THR A 1 84 ? -17.721 16.180 7.8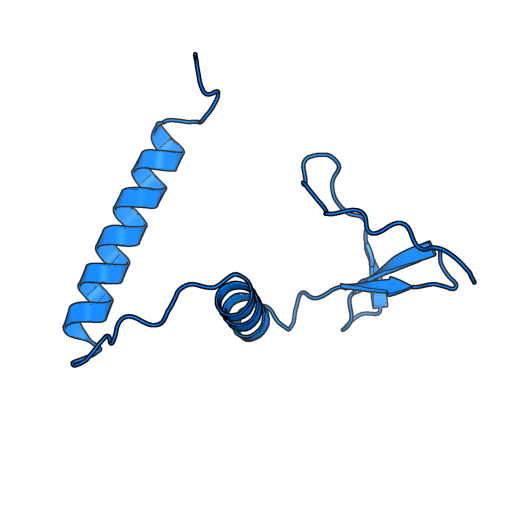94 1.00 45.03 84 THR A CA 1
ATOM 672 C C . THR A 1 84 ? -19.031 15.406 7.806 1.00 45.03 84 THR A C 1
ATOM 674 O O . THR A 1 84 ? -19.785 15.526 6.839 1.00 45.03 84 THR A O 1
ATOM 677 N N . TYR A 1 85 ? -19.267 14.532 8.781 1.00 46.66 85 TYR A N 1
ATOM 678 C CA . TYR A 1 85 ? -20.591 13.977 8.989 1.00 46.66 85 TYR A CA 1
ATOM 679 C C . TYR A 1 85 ? -21.493 15.160 9.345 1.00 46.66 85 TYR A C 1
ATOM 681 O O . TYR A 1 85 ? -21.352 15.736 10.420 1.00 46.66 85 TYR A O 1
ATOM 689 N N . HIS A 1 86 ? -22.350 15.566 8.412 1.00 44.34 86 HIS A N 1
ATOM 690 C CA . HIS A 1 86 ? -23.467 16.450 8.703 1.00 44.34 86 HIS A CA 1
ATOM 691 C C . HIS A 1 86 ? -24.628 15.549 9.134 1.00 44.34 86 HIS A C 1
ATOM 693 O O . HIS A 1 86 ? -25.173 14.848 8.276 1.00 44.34 86 HIS A O 1
ATOM 699 N N . PRO A 1 87 ? -24.970 15.481 10.434 1.00 45.81 87 PRO A N 1
ATOM 700 C CA . PRO A 1 87 ? -26.255 14.930 10.829 1.00 45.81 87 PRO A CA 1
ATOM 701 C C . PRO A 1 87 ? -27.342 15.839 10.246 1.00 45.81 87 PRO A C 1
ATOM 703 O O . PRO A 1 87 ? -27.356 17.038 10.523 1.00 45.81 87 PRO A O 1
ATOM 706 N N . GLY A 1 88 ? -28.177 15.270 9.379 1.00 42.28 88 GLY A N 1
ATOM 707 C CA . GLY A 1 88 ? -29.518 15.781 9.108 1.00 42.28 88 GLY A CA 1
ATOM 708 C C . GLY A 1 88 ? -30.499 15.163 10.088 1.00 42.28 88 GLY A C 1
ATOM 709 O O . GLY A 1 88 ? -30.212 14.027 10.540 1.00 42.28 88 GLY A O 1
#